Protein 2I88 (pdb70)

Sequence (178 aa):
IKDAVDATVSFYQTLTEKYGEKYSKMAQELADKSKGKKIGNVNEALAAFEKYKDVLNKKFSKADRDAIFNALASVKYDDWAKHLDQFAKYLKITGHVSFGYDVVSDILKIKDTGDWKPLFLTLEKKAADAGVSYVVALLFSLLAGTTLGIWGIAIVTGILCSYIDKNKLNTINEVLGI

Organism: Escherichia coli (NCBI:txid562)

Structure (mmCIF, N/CA/C/O backbone):
data_2I88
#
_entry.id   2I88
#
_cell.length_a   87.46
_cell.length_b   87.46
_cell.length_c   59.10
_cell.angle_alpha   90.000
_cell.angle_beta   90.000
_cell.angle_gamma   90.000
#
_symmetry.space_group_name_H-M   'I 4'
#
loop_
_entity.id
_entity.type
_entity.pdbx_description
1 polymer Colicin-E1
2 water water
#
loop_
_atom_site.group_PDB
_atom_site.id
_atom_site.type_symbol
_atom_site.label_atom_id
_atom_site.label_alt_id
_atom_site.label_comp_id
_atom_site.label_asym_id
_atom_site.label_entity_id
_atom_site.label_seq_id
_atom_site.pdbx_PDB_ins_code
_atom_site.Cartn_x
_atom_site.Cartn_y
_atom_site.Cartn_z
_atom_site.occupancy
_atom_site.B_iso_or_equiv
_atom_site.auth_seq_id
_atom_site.auth_comp_id
_atom_site.auth_asym_id
_atom_site.auth_atom_id
_atom_site.pdbx_PDB_model_num
ATOM 1 N N . ILE A 1 14 ? 8.021 13.273 13.480 1.00 64.05 345 ILE A N 1
ATOM 2 C CA . ILE A 1 14 ? 9.364 12.652 13.723 1.00 64.18 345 ILE A CA 1
ATOM 3 C C . ILE A 1 14 ? 9.795 11.835 12.513 1.00 64.66 345 ILE A C 1
ATOM 4 O O . ILE A 1 14 ? 10.974 11.522 12.347 1.00 64.45 345 ILE A O 1
ATOM 9 N N . LYS A 1 15 ? 8.823 11.505 11.668 1.00 65.70 346 LYS A N 1
ATOM 10 C CA . LYS A 1 15 ? 9.078 10.764 10.426 1.00 67.16 346 LYS A CA 1
ATOM 11 C C . LYS A 1 15 ? 10.275 11.487 9.831 1.00 66.66 346 LYS A C 1
ATOM 12 O O . LYS A 1 15 ? 11.384 10.953 9.718 1.00 65.93 346 LYS A O 1
ATOM 18 N N . ASP A 1 16 ? 10.039 12.782 9.656 1.00 66.27 347 ASP A N 1
ATOM 19 C CA . ASP A 1 16 ? 10.981 13.711 9.083 1.00 66.30 347 ASP A CA 1
ATOM 20 C C . ASP A 1 16 ? 12.306 13.825 9.821 1.00 63.88 347 ASP A C 1
ATOM 21 O O . ASP A 1 16 ? 13.349 13.619 9.199 1.00 64.08 347 ASP A O 1
ATOM 26 N N . ALA A 1 17 ? 12.272 14.121 11.128 1.00 59.34 348 ALA A N 1
ATOM 27 C CA . ALA A 1 17 ? 13.498 14.282 11.926 1.00 55.56 348 ALA A CA 1
ATOM 28 C C . ALA A 1 17 ? 14.522 13.207 11.594 1.00 55.05 348 ALA A C 1
ATOM 29 O O . ALA A 1 17 ? 15.663 13.522 11.232 1.00 55.71 348 ALA A O 1
ATOM 31 N N . VAL A 1 18 ? 14.069 11.952 11.601 1.00 54.41 349 VAL A N 1
ATOM 32 C CA . VAL A 1 18 ? 14.924 10.807 11.310 1.00 52.37 349 VAL A CA 1
ATOM 33 C C . VAL A 1 18 ? 15.343 10.799 9.852 1.00 52.15 349 VAL A C 1
ATOM 34 O O . VAL A 1 18 ? 16.507 10.571 9.543 1.00 52.39 349 VAL A O 1
ATOM 38 N N . ASP A 1 19 ? 14.410 11.064 8.952 1.00 52.96 350 ASP A N 1
ATOM 39 C CA . ASP A 1 19 ? 14.754 11.092 7.539 1.00 55.24 350 ASP A CA 1
ATOM 40 C C . ASP A 1 19 ? 15.800 12.170 7.288 1.00 55.05 350 ASP A C 1
ATOM 41 O O . ASP A 1 19 ? 16.790 11.938 6.581 1.00 57.85 350 ASP A O 1
ATOM 46 N N . ALA A 1 20 ? 15.589 13.338 7.892 1.00 50.52 351 ALA A N 1
ATOM 47 C CA . ALA A 1 20 ? 16.485 14.472 7.738 1.00 46.70 351 ALA A CA 1
ATOM 48 C C . ALA A 1 20 ? 17.871 14.114 8.262 1.00 45.98 351 ALA A C 1
ATOM 49 O O . ALA A 1 20 ? 18.886 14.352 7.598 1.00 47.05 351 ALA A O 1
ATOM 51 N N . THR A 1 21 ? 17.916 13.520 9.446 1.00 42.53 352 THR A N 1
ATOM 52 C CA . THR A 1 21 ? 19.183 13.135 10.033 1.00 41.06 352 THR A CA 1
ATOM 53 C C . THR A 1 21 ? 19.990 12.224 9.099 1.00 42.07 352 THR A C 1
ATOM 54 O O . THR A 1 21 ? 21.188 12.418 8.911 1.00 40.60 352 THR A O 1
ATOM 58 N N . VAL A 1 22 ? 19.322 11.254 8.487 1.00 42.87 353 VAL A N 1
ATOM 59 C CA . VAL A 1 22 ? 19.979 10.342 7.564 1.00 43.18 353 VAL A CA 1
ATOM 60 C C . VAL A 1 22 ? 20.571 11.120 6.383 1.00 44.42 353 VAL A C 1
ATOM 61 O O . VAL A 1 22 ? 21.675 10.794 5.920 1.00 45.70 353 VAL A O 1
ATOM 65 N N . SER A 1 23 ? 19.856 12.150 5.910 1.00 43.81 354 SER A N 1
ATOM 66 C CA . SER A 1 23 ? 20.334 12.975 4.789 1.00 42.99 354 SER A CA 1
ATOM 67 C C . SER A 1 23 ? 21.621 13.654 5.221 1.00 42.34 354 SER A C 1
ATOM 68 O O . SER A 1 23 ? 22.592 13.705 4.462 1.00 42.31 354 SER A O 1
ATOM 71 N N . PHE A 1 24 ? 21.618 14.148 6.462 1.00 40.25 355 PHE A N 1
ATOM 72 C CA . PHE A 1 24 ? 22.770 14.814 7.080 1.00 36.75 355 PHE A CA 1
ATOM 73 C C . PHE A 1 24 ? 23.982 13.909 6.977 1.00 34.99 355 PHE A C 1
ATOM 74 O O . PHE A 1 24 ? 25.046 14.322 6.504 1.00 32.44 355 PHE A O 1
ATOM 82 N N . TYR A 1 25 ? 23.779 12.656 7.383 1.00 34.88 356 TYR A N 1
ATOM 83 C CA . TYR A 1 25 ? 24.818 11.644 7.358 1.00 33.81 356 TYR A CA 1
ATOM 84 C C . TYR A 1 25 ? 25.362 11.445 5.961 1.00 36.91 356 TYR A C 1
ATOM 85 O O . TYR A 1 25 ? 26.580 11.419 5.788 1.00 40.50 356 TYR A O 1
ATOM 94 N N . GLN A 1 26 ? 24.512 11.402 4.942 1.00 37.78 357 GLN A N 1
ATOM 95 C CA . GLN A 1 26 ? 25.066 11.255 3.597 1.00 40.62 357 GLN A CA 1
ATOM 96 C C . GLN A 1 26 ? 25.850 12.480 3.137 1.00 40.67 357 GLN A C 1
ATOM 97 O O . GLN A 1 26 ? 26.828 12.355 2.394 1.00 43.01 357 GLN A O 1
ATOM 103 N N . THR A 1 27 ? 25.452 13.669 3.575 1.00 39.60 358 THR A N 1
ATOM 104 C CA . THR A 1 27 ? 26.196 14.859 3.189 1.00 36.04 358 THR A CA 1
ATOM 105 C C . THR A 1 27 ? 27.535 14.883 3.935 1.00 32.78 358 THR A C 1
ATOM 106 O O . THR A 1 27 ? 28.547 15.346 3.400 1.00 29.26 358 THR A O 1
ATOM 110 N N . LEU A 1 28 ? 27.548 14.343 5.151 1.00 30.74 359 LEU A N 1
ATOM 111 C CA . LEU A 1 28 ? 28.781 14.266 5.906 1.00 30.08 359 LEU A CA 1
ATOM 112 C C . LEU A 1 28 ? 29.757 13.396 5.104 1.00 32.01 359 LEU A C 1
ATOM 113 O O . LEU A 1 28 ? 30.934 13.722 4.985 1.00 32.64 359 LEU A O 1
ATOM 118 N N . THR A 1 29 ? 29.250 12.304 4.535 1.00 34.09 360 THR A N 1
ATOM 119 C CA . THR A 1 29 ? 30.046 11.377 3.728 1.00 35.39 360 THR A CA 1
ATOM 120 C C . THR A 1 29 ? 30.544 12.066 2.462 1.00 37.40 360 THR A C 1
ATOM 121 O O . THR A 1 29 ? 31.690 11.868 2.025 1.00 38.63 360 THR A O 1
ATOM 125 N N . GLU A 1 30 ? 29.667 12.860 1.860 1.00 39.27 361 GLU A N 1
ATOM 126 C CA . GLU A 1 30 ? 30.022 13.593 0.655 1.00 40.52 361 GLU A CA 1
ATOM 127 C C . GLU A 1 30 ? 31.175 14.568 0.932 1.00 42.23 361 GLU A C 1
ATOM 128 O O . GLU A 1 30 ? 32.143 14.640 0.163 1.00 44.81 361 GLU A O 1
ATOM 134 N N . LYS A 1 31 ? 31.055 15.324 2.026 1.00 42.18 362 LYS A N 1
ATOM 135 C CA . LYS A 1 31 ? 32.043 16.329 2.409 1.00 39.37 362 LYS A CA 1
ATOM 136 C C . LYS A 1 31 ? 33.334 15.823 2.991 1.00 39.35 362 LYS A C 1
ATOM 137 O O . LYS A 1 31 ? 34.382 16.391 2.721 1.00 40.48 362 LYS A O 1
ATOM 143 N N . TYR A 1 32 ? 33.257 14.797 3.832 1.00 41.28 363 TYR A N 1
ATOM 144 C CA . TYR A 1 32 ? 34.437 14.226 4.489 1.00 42.77 363 TYR A CA 1
ATOM 145 C C . TYR A 1 32 ? 34.477 12.711 4.335 1.00 46.01 363 TYR A C 1
ATOM 146 O O . TYR A 1 32 ? 33.807 12.113 3.479 1.00 45.29 363 TYR A O 1
ATOM 155 N N . GLY A 1 33 ? 35.303 12.072 5.135 1.00 49.08 364 GLY A N 1
ATOM 156 C CA . GLY A 1 33 ? 35.355 10.633 5.017 1.00 55.72 364 GLY A CA 1
ATOM 157 C C . GLY A 1 33 ? 34.008 9.914 5.159 1.00 57.19 364 GLY A C 1
ATOM 158 O O . GLY A 1 33 ? 33.003 10.439 5.668 1.00 58.08 364 GLY A O 1
ATOM 159 N N . GLU A 1 34 ? 33.989 8.692 4.646 1.00 59.72 365 GLU A N 1
ATOM 160 C CA . GLU A 1 34 ? 32.835 7.803 4.777 1.00 58.66 365 GLU A CA 1
ATOM 161 C C . GLU A 1 34 ? 33.010 7.421 6.254 1.00 54.75 365 GLU A C 1
ATOM 162 O O . GLU A 1 34 ? 32.065 7.371 7.035 1.00 54.11 365 GLU A O 1
ATOM 168 N N . LYS A 1 35 ? 34.285 7.268 6.618 1.00 52.80 366 LYS A N 1
ATOM 169 C CA . LYS A 1 35 ? 34.738 6.913 7.952 1.00 49.17 366 LYS A CA 1
ATOM 170 C C . LYS A 1 35 ? 34.293 7.996 8.902 1.00 45.66 366 LYS A C 1
ATOM 171 O O . LYS A 1 35 ? 33.845 7.720 10.020 1.00 43.46 366 LYS A O 1
ATOM 177 N N . TYR A 1 36 ? 34.389 9.235 8.426 1.00 42.84 367 TYR A N 1
ATOM 178 C CA . TYR A 1 36 ? 33.995 10.374 9.231 1.00 40.62 367 TYR A CA 1
ATOM 179 C C . TYR A 1 36 ? 32.528 10.284 9.637 1.00 41.74 367 TYR A C 1
ATOM 180 O O . TYR A 1 36 ? 32.184 10.297 10.832 1.00 41.12 367 TYR A O 1
ATOM 189 N N . SER A 1 37 ? 31.675 10.146 8.629 1.00 42.03 368 SER A N 1
ATOM 190 C CA . SER A 1 37 ? 30.235 10.053 8.827 1.00 42.19 368 SER A CA 1
ATOM 191 C C . SER A 1 37 ? 29.773 9.009 9.865 1.00 43.96 368 SER A C 1
ATOM 192 O O . SER A 1 37 ? 28.907 9.294 10.710 1.00 42.43 368 SER A O 1
ATOM 195 N N . LYS A 1 38 ? 30.389 7.826 9.832 1.00 45.20 369 LYS A N 1
ATOM 196 C CA . LYS A 1 38 ? 30.040 6.728 10.737 1.00 46.14 369 LYS A CA 1
ATOM 197 C C . LYS A 1 38 ? 30.494 7.025 12.153 1.00 45.10 369 LYS A C 1
ATOM 198 O O . LYS A 1 38 ? 29.848 6.623 13.144 1.00 44.51 369 LYS A O 1
ATOM 204 N N . MET A 1 39 ? 31.632 7.702 12.241 1.00 42.68 370 MET A N 1
ATOM 205 C CA . MET A 1 39 ? 32.180 8.084 13.519 1.00 41.10 370 MET A CA 1
ATOM 206 C C . MET A 1 39 ? 31.154 9.000 14.180 1.00 40.16 370 MET A C 1
ATOM 207 O O . MET A 1 39 ? 30.826 8.833 15.348 1.00 40.65 370 MET A O 1
ATOM 212 N N . ALA A 1 40 ? 30.597 9.925 13.398 1.00 38.77 371 ALA A N 1
ATOM 213 C CA . ALA A 1 40 ? 29.591 10.875 13.892 1.00 36.29 371 ALA A CA 1
ATOM 214 C C . ALA A 1 40 ? 28.372 10.150 14.480 1.00 37.04 371 ALA A C 1
ATOM 215 O O . ALA A 1 40 ? 27.906 10.465 15.588 1.00 35.93 371 ALA A O 1
ATOM 217 N N . GLN A 1 41 ? 27.887 9.157 13.734 1.00 39.25 372 GLN A N 1
ATOM 218 C CA . GLN A 1 41 ? 26.756 8.325 14.146 1.00 39.12 372 GLN A CA 1
ATOM 219 C C . GLN A 1 41 ? 27.074 7.594 15.425 1.00 38.67 372 GLN A C 1
ATOM 220 O O . GLN A 1 41 ? 26.249 7.561 16.328 1.00 39.53 372 GLN A O 1
ATOM 226 N N . GLU A 1 42 ? 28.249 6.975 15.495 1.00 37.90 373 GLU A N 1
ATOM 227 C CA . GLU A 1 42 ? 28.620 6.275 16.702 1.00 37.32 373 GLU A CA 1
ATOM 228 C C . GLU A 1 42 ? 28.461 7.235 17.884 1.00 37.65 373 GLU A C 1
ATOM 229 O O . GLU A 1 42 ? 27.886 6.880 18.918 1.00 39.99 373 GLU A O 1
ATOM 235 N N . LEU A 1 43 ? 28.940 8.465 17.707 1.00 36.44 374 LEU A N 1
ATOM 236 C CA . LEU A 1 43 ? 28.901 9.494 18.748 1.00 33.43 374 LEU A CA 1
ATOM 237 C C . LEU A 1 43 ? 27.486 9.909 19.056 1.00 32.86 374 LEU A C 1
ATOM 238 O O . LEU A 1 43 ? 27.130 10.105 20.221 1.00 29.75 374 LEU A O 1
ATOM 243 N N . ALA A 1 44 ? 26.689 10.070 18.004 1.00 33.50 375 ALA A N 1
ATOM 244 C CA . ALA A 1 44 ? 25.288 10.456 18.150 1.00 37.50 375 ALA A CA 1
ATOM 245 C C . ALA A 1 44 ? 24.585 9.407 19.023 1.00 40.48 375 ALA A C 1
ATOM 246 O O . ALA A 1 44 ? 23.978 9.742 20.047 1.00 40.16 375 ALA A O 1
ATOM 248 N N . ASP A 1 45 ? 24.753 8.137 18.648 1.00 43.26 376 ASP A N 1
ATOM 249 C CA . ASP A 1 45 ? 24.178 6.991 19.365 1.00 47.29 376 ASP A CA 1
ATOM 250 C C . ASP A 1 45 ? 24.622 6.987 20.820 1.00 46.70 376 ASP A C 1
ATOM 251 O O . ASP A 1 45 ? 23.837 7.151 21.747 1.00 48.72 376 ASP A O 1
ATOM 256 N N . LYS A 1 46 ? 25.914 6.838 20.996 1.00 47.16 377 LYS A N 1
ATOM 257 C CA . LYS A 1 46 ? 26.522 6.809 22.296 1.00 49.04 377 LYS A CA 1
ATOM 258 C C . LYS A 1 46 ? 26.009 7.807 23.330 1.00 49.30 377 LYS A C 1
ATOM 259 O O . LYS A 1 46 ? 25.846 7.461 24.489 1.00 50.82 377 LYS A O 1
ATOM 265 N N . SER A 1 47 ? 25.778 9.043 22.905 1.00 51.07 378 SER A N 1
ATOM 266 C CA . SER A 1 47 ? 25.336 10.133 23.784 1.00 51.42 378 SER A CA 1
ATOM 267 C C . SER A 1 47 ? 23.945 10.030 24.363 1.00 51.38 378 SER A C 1
ATOM 268 O O . SER A 1 47 ? 23.670 10.604 25.427 1.00 48.37 378 SER A O 1
ATOM 271 N N . LYS A 1 48 ? 23.046 9.419 23.588 1.00 53.17 379 LYS A N 1
ATOM 272 C CA . LYS A 1 48 ? 21.658 9.251 23.994 1.00 54.23 379 LYS A CA 1
ATOM 273 C C . LYS A 1 48 ? 21.617 8.748 25.426 1.00 56.49 379 LYS A C 1
ATOM 274 O O . LYS A 1 48 ? 22.190 7.698 25.738 1.00 58.57 379 LYS A O 1
ATOM 280 N N . GLY A 1 49 ? 21.037 9.554 26.310 1.00 56.37 380 GLY A N 1
ATOM 281 C CA . GLY A 1 49 ? 20.919 9.155 27.701 1.00 56.85 380 GLY A CA 1
ATOM 282 C C . GLY A 1 49 ? 21.980 9.681 28.641 1.00 58.70 380 GLY A C 1
ATOM 283 O O . GLY A 1 49 ? 21.678 10.015 29.798 1.00 59.74 380 GLY A O 1
ATOM 284 N N . LYS A 1 50 ? 23.207 9.797 28.143 1.00 58.88 381 LYS A N 1
ATOM 285 C CA . LYS A 1 50 ? 24.326 10.267 28.950 1.00 58.01 381 LYS A CA 1
ATOM 286 C C . LYS A 1 50 ? 24.171 11.706 29.420 1.00 56.85 381 LYS A C 1
ATOM 287 O O . LYS A 1 50 ? 23.606 12.549 28.712 1.00 59.10 381 LYS A O 1
ATOM 293 N N . LYS A 1 51 ? 24.646 11.975 30.628 1.00 55.06 382 LYS A N 1
ATOM 294 C CA . LYS A 1 51 ? 24.596 13.315 31.178 1.00 54.35 382 LYS A CA 1
ATOM 295 C C . LYS A 1 51 ? 26.010 13.851 31.066 1.00 56.22 382 LYS A C 1
ATOM 296 O O . LYS A 1 51 ? 26.935 13.105 30.744 1.00 54.86 382 LYS A O 1
ATOM 302 N N . ILE A 1 52 ? 26.186 15.148 31.279 1.00 59.40 383 ILE A N 1
ATOM 303 C CA . ILE A 1 52 ? 27.530 15.704 31.197 1.00 63.01 383 ILE A CA 1
ATOM 304 C C . ILE A 1 52 ? 28.235 15.471 32.530 1.00 65.26 383 ILE A C 1
ATOM 305 O O . ILE A 1 52 ? 27.749 15.917 33.581 1.00 66.33 383 ILE A O 1
ATOM 310 N N . GLY A 1 53 ? 29.374 14.776 32.479 1.00 66.78 384 GLY A N 1
ATOM 311 C CA . GLY A 1 53 ? 30.128 14.472 33.690 1.00 68.54 384 GLY A CA 1
ATOM 312 C C . GLY A 1 53 ? 31.052 15.546 34.258 1.00 69.07 384 GLY A C 1
ATOM 313 O O . GLY A 1 53 ? 30.638 16.675 34.584 1.00 69.40 384 GLY A O 1
ATOM 314 N N . ASN A 1 54 ? 32.310 15.167 34.446 1.00 68.29 385 ASN A N 1
ATOM 315 C CA . ASN A 1 54 ? 33.286 16.104 34.965 1.00 67.58 385 ASN A CA 1
ATOM 316 C C . ASN A 1 54 ? 33.809 16.890 33.771 1.00 67.53 385 ASN A C 1
ATOM 317 O O . ASN A 1 54 ? 34.574 16.352 32.956 1.00 68.39 385 ASN A O 1
ATOM 322 N N . VAL A 1 55 ? 33.371 18.145 33.652 1.00 66.03 386 VAL A N 1
ATOM 323 C CA . VAL A 1 55 ? 33.783 19.015 32.550 1.00 63.44 386 VAL A CA 1
ATOM 324 C C . VAL A 1 55 ? 35.315 19.166 32.503 1.00 62.76 386 VAL A C 1
ATOM 325 O O . VAL A 1 55 ? 35.902 19.361 31.439 1.00 63.18 386 VAL A O 1
ATOM 329 N N . ASN A 1 56 ? 35.963 18.979 33.648 1.00 61.19 387 ASN A N 1
ATOM 330 C CA . ASN A 1 56 ? 37.423 19.097 33.750 1.00 59.43 387 ASN A CA 1
ATOM 331 C C . ASN A 1 56 ? 38.161 17.976 33.070 1.00 53.89 387 ASN A C 1
ATOM 332 O O . ASN A 1 56 ? 39.186 18.180 32.429 1.00 50.69 387 ASN A O 1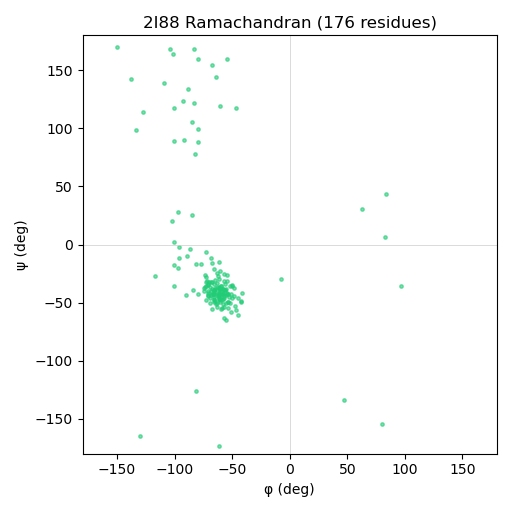
ATOM 337 N N . GLU A 1 57 ? 37.648 16.777 33.251 1.00 51.16 388 GLU A N 1
ATOM 338 C CA . GLU A 1 57 ? 38.250 15.621 32.634 1.00 52.07 388 GLU A CA 1
ATOM 339 C C . GLU A 1 57 ? 38.151 15.822 31.135 1.00 48.48 388 GLU A C 1
ATOM 340 O O . GLU A 1 57 ? 39.135 15.629 30.421 1.00 48.96 388 GLU A O 1
ATOM 346 N N . ALA A 1 58 ? 36.976 16.277 30.686 1.00 44.21 389 ALA A N 1
ATOM 347 C CA . ALA A 1 58 ? 36.708 16.529 29.273 1.00 39.60 389 ALA A CA 1
ATOM 348 C C . ALA A 1 58 ? 37.662 17.592 28.669 1.00 38.05 389 ALA A C 1
ATOM 349 O O . ALA A 1 58 ? 38.278 17.344 27.624 1.00 34.88 389 ALA A O 1
ATOM 351 N N . LEU A 1 59 ? 37.809 18.741 29.349 1.00 36.50 390 LEU A N 1
ATOM 352 C CA . LEU A 1 59 ? 38.698 19.819 28.912 1.00 36.09 390 LEU A CA 1
ATOM 353 C C . LEU A 1 59 ? 40.090 19.232 28.798 1.00 38.54 390 LEU A C 1
ATOM 354 O O . LEU A 1 59 ? 40.752 19.336 27.758 1.00 40.78 390 LEU A O 1
ATOM 359 N N . ALA A 1 60 ? 40.526 18.615 29.890 1.00 38.30 391 ALA A N 1
ATOM 360 C CA . ALA A 1 60 ? 41.834 17.991 29.972 1.00 35.45 391 ALA A CA 1
ATOM 361 C C . ALA A 1 60 ? 42.148 17.088 28.781 1.00 34.06 391 ALA A C 1
ATOM 362 O O . ALA A 1 60 ? 43.247 17.132 28.230 1.00 36.22 391 ALA A O 1
ATOM 364 N N . ALA A 1 61 ? 41.188 16.273 28.372 1.00 33.34 392 ALA A N 1
ATOM 365 C CA . ALA A 1 61 ? 41.411 15.357 27.255 1.00 32.72 392 ALA A CA 1
ATOM 366 C C . ALA A 1 61 ? 41.447 16.102 25.921 1.00 33.31 392 ALA A C 1
ATOM 367 O O . ALA A 1 61 ? 42.219 15.742 25.015 1.00 34.36 392 ALA A O 1
ATOM 369 N N . PHE A 1 62 ? 40.617 17.145 25.825 1.00 31.07 393 PHE A N 1
ATOM 370 C CA . PHE A 1 62 ? 40.517 17.964 24.632 1.00 28.01 393 PHE A CA 1
ATOM 371 C C . PHE A 1 62 ? 41.795 18.782 24.457 1.00 29.65 393 PHE A C 1
ATOM 372 O O . PHE A 1 62 ? 42.413 18.742 23.396 1.00 29.16 393 PHE A O 1
ATOM 380 N N . GLU A 1 63 ? 42.234 19.469 25.506 1.00 33.15 394 GLU A N 1
ATOM 381 C CA . GLU A 1 63 ? 43.437 20.290 25.410 1.00 37.06 394 GLU A CA 1
ATOM 382 C C . GLU A 1 63 ? 44.621 19.430 24.967 1.00 40.18 394 GLU A C 1
ATOM 383 O O . GLU A 1 63 ? 45.489 19.890 24.226 1.00 43.12 394 GLU A O 1
ATOM 389 N N . LYS A 1 64 ? 44.594 18.155 25.350 1.00 42.45 395 LYS A N 1
ATOM 390 C CA . LYS A 1 64 ? 45.646 17.203 25.014 1.00 41.13 395 LYS A CA 1
ATOM 391 C C . LYS A 1 64 ? 45.597 16.858 23.526 1.00 38.43 395 LYS A C 1
ATOM 392 O O . LYS A 1 64 ? 46.629 16.762 22.869 1.00 39.27 395 LYS A O 1
ATOM 398 N N . TYR A 1 65 ? 44.400 16.704 22.984 1.00 35.97 396 TYR A N 1
ATOM 399 C CA . TYR A 1 65 ? 44.243 16.396 21.557 1.00 34.71 396 TYR A CA 1
ATOM 400 C C . TYR A 1 65 ? 44.542 17.625 20.677 1.00 37.09 396 TYR A C 1
ATOM 401 O O . TYR A 1 65 ? 45.123 17.507 19.584 1.00 37.31 396 TYR A O 1
ATOM 410 N N . LYS A 1 66 ? 44.142 18.796 21.171 1.00 36.09 397 LYS A N 1
ATOM 411 C CA . LYS A 1 66 ? 44.330 20.066 20.489 1.00 36.33 397 LYS A CA 1
ATOM 412 C C . LYS A 1 66 ? 45.799 20.332 20.167 1.00 37.87 397 LYS A C 1
ATOM 413 O O . LYS A 1 66 ? 46.113 20.734 19.050 1.00 36.52 397 LYS A O 1
ATOM 419 N N . ASP A 1 67 ? 46.689 20.117 21.137 1.00 38.44 398 ASP A N 1
ATOM 420 C CA . ASP A 1 67 ? 48.124 20.328 20.924 1.00 40.30 398 ASP A CA 1
ATOM 421 C C . ASP A 1 67 ? 48.669 19.506 19.792 1.00 37.93 398 ASP A C 1
ATOM 422 O O . ASP A 1 67 ? 49.542 19.949 19.051 1.00 36.38 398 ASP A O 1
ATOM 427 N N . VAL A 1 68 ? 48.173 18.287 19.687 1.00 35.37 399 VAL A N 1
ATOM 428 C CA . VAL A 1 68 ? 48.604 17.401 18.630 1.00 33.69 399 VAL A CA 1
ATOM 429 C C . VAL A 1 68 ? 48.103 17.979 17.316 1.00 31.95 399 VAL A C 1
ATOM 430 O O . VAL A 1 68 ? 48.892 18.293 16.434 1.00 32.76 399 VAL A O 1
ATOM 434 N N . LEU A 1 69 ? 46.799 18.203 17.235 1.00 30.86 400 LEU A N 1
ATOM 435 C CA . LEU A 1 69 ? 46.179 18.755 16.043 1.00 28.92 400 LEU A CA 1
ATOM 436 C C . LEU A 1 69 ? 46.883 20.043 15.579 1.00 29.22 400 LEU A C 1
ATOM 437 O O . LEU A 1 69 ? 47.275 20.157 14.422 1.00 29.22 400 LEU A O 1
ATOM 442 N N . ASN A 1 70 ? 47.083 20.989 16.491 1.00 27.69 401 ASN A N 1
ATOM 443 C CA . ASN A 1 70 ? 47.714 22.253 16.158 1.00 26.85 401 ASN A CA 1
ATOM 444 C C . ASN A 1 70 ? 49.144 22.174 15.624 1.00 31.74 401 ASN A C 1
ATOM 445 O O . ASN A 1 70 ? 49.643 23.164 15.070 1.00 34.00 401 ASN A O 1
ATOM 450 N N . LYS A 1 71 ? 49.813 21.027 15.778 1.00 29.34 402 LYS A N 1
ATOM 451 C CA . LYS A 1 71 ? 51.164 20.873 15.261 1.00 25.95 402 LYS A CA 1
ATOM 452 C C . LYS A 1 71 ? 51.108 20.547 13.771 1.00 24.71 402 LYS A C 1
ATOM 453 O O . LYS A 1 71 ? 52.112 20.658 13.067 1.00 25.45 402 LYS A O 1
ATOM 459 N N . LYS A 1 72 ? 49.940 20.129 13.290 1.00 23.29 403 LYS A N 1
ATOM 460 C CA . LYS A 1 72 ? 49.754 19.801 11.873 1.00 24.66 403 LYS A CA 1
ATOM 461 C C . LYS A 1 72 ? 49.158 20.989 11.050 1.00 22.11 403 LYS A C 1
ATOM 462 O O . LYS A 1 72 ? 49.003 20.910 9.823 1.00 24.66 403 LYS A O 1
ATOM 468 N N . PHE A 1 73 ? 48.855 22.092 11.720 1.00 19.71 404 PHE A N 1
ATOM 469 C CA . PHE A 1 73 ? 48.292 23.269 11.067 1.00 19.76 404 PHE A CA 1
ATOM 470 C C . PHE A 1 73 ? 48.920 24.553 11.587 1.00 19.18 404 PHE A C 1
ATOM 471 O O . PHE A 1 73 ? 49.113 24.692 12.800 1.00 21.88 404 PHE A O 1
ATOM 479 N N . SER A 1 74 ? 49.139 25.525 10.699 1.00 19.43 405 SER A N 1
ATOM 480 C CA . SER A 1 74 ? 49.721 26.802 11.099 1.00 17.69 405 SER A CA 1
ATOM 481 C C . SER A 1 74 ? 48.679 27.754 11.645 1.00 18.97 405 SER A C 1
ATOM 482 O O . SER A 1 74 ? 47.476 27.516 11.524 1.00 20.07 405 SER A O 1
ATOM 485 N N . LYS A 1 75 ? 49.155 28.836 12.261 1.00 22.03 406 LYS A N 1
ATOM 486 C CA . LYS A 1 75 ? 48.315 29.895 12.833 1.00 19.11 406 LYS A CA 1
ATOM 487 C C . LYS A 1 75 ? 47.386 30.410 11.742 1.00 19.73 406 LYS A C 1
ATOM 488 O O . LYS A 1 75 ? 46.178 30.502 11.905 1.00 20.64 406 LYS A O 1
ATOM 494 N N . ALA A 1 76 ? 47.975 30.731 10.608 1.00 17.45 407 ALA A N 1
ATOM 495 C CA . ALA A 1 76 ? 47.218 31.232 9.502 1.00 18.44 407 ALA A CA 1
ATOM 496 C C . ALA A 1 76 ? 46.133 30.246 9.137 1.00 22.43 407 ALA A C 1
ATOM 497 O O . ALA A 1 76 ? 45.021 30.662 8.845 1.00 26.75 407 ALA A O 1
ATOM 499 N N . ASP A 1 77 ? 46.428 28.944 9.194 1.00 23.48 408 ASP A N 1
ATOM 500 C CA . ASP A 1 77 ? 45.449 27.905 8.870 1.00 23.13 408 ASP A CA 1
ATOM 501 C C . ASP A 1 77 ? 44.238 27.953 9.788 1.00 22.81 408 ASP A C 1
ATOM 502 O O . ASP A 1 77 ? 43.098 27.805 9.360 1.00 25.44 408 ASP A O 1
ATOM 507 N N . ARG A 1 78 ? 44.495 28.078 11.068 1.00 22.13 409 ARG A N 1
ATOM 508 C CA . ARG A 1 78 ? 43.416 28.144 12.014 1.00 24.99 409 ARG A CA 1
ATOM 509 C C . ARG A 1 78 ? 42.587 29.407 11.819 1.00 27.66 409 ARG A C 1
ATOM 510 O O . ARG A 1 78 ? 41.358 29.329 11.735 1.00 28.80 409 ARG A O 1
ATOM 518 N N . ASP A 1 79 ? 43.262 30.561 11.745 1.00 27.58 410 ASP A N 1
ATOM 519 C CA . ASP A 1 79 ? 42.605 31.860 11.573 1.00 24.86 410 ASP A CA 1
ATOM 520 C C . ASP A 1 79 ? 41.596 31.804 10.446 1.00 23.62 410 ASP A C 1
ATOM 521 O O . ASP A 1 79 ? 40.538 32.405 10.541 1.00 26.79 410 ASP A O 1
ATOM 526 N N . ALA A 1 80 ? 41.924 31.077 9.383 1.00 22.09 411 ALA A N 1
ATOM 527 C CA . ALA A 1 80 ? 41.033 30.934 8.231 1.00 21.23 411 ALA A CA 1
ATOM 528 C C . ALA A 1 80 ? 39.702 30.356 8.671 1.00 21.68 411 ALA A C 1
ATOM 529 O O . ALA A 1 80 ? 38.662 30.734 8.130 1.00 22.78 411 ALA A O 1
ATOM 531 N N . ILE A 1 81 ? 39.735 29.414 9.613 1.00 20.38 412 ILE A N 1
ATOM 532 C CA . ILE A 1 81 ? 38.506 28.819 10.136 1.00 21.77 412 ILE A CA 1
ATOM 533 C C . ILE A 1 81 ? 37.672 29.888 10.919 1.00 21.55 412 ILE A C 1
ATOM 534 O O . ILE A 1 81 ? 36.473 30.067 10.666 1.00 25.27 412 ILE A O 1
ATOM 539 N N . PHE A 1 82 ? 38.303 30.656 11.800 1.00 20.18 413 PHE A N 1
ATOM 540 C CA . PHE A 1 82 ? 37.571 31.659 12.559 1.00 21.07 413 PHE A CA 1
ATOM 541 C C . PHE A 1 82 ? 36.999 32.697 11.624 1.00 22.94 413 PHE A C 1
ATOM 542 O O . PHE A 1 82 ? 35.892 33.168 11.831 1.00 24.80 413 PHE A O 1
ATOM 550 N N . ASN A 1 83 ? 37.739 33.023 10.572 1.00 24.11 414 ASN A N 1
ATOM 551 C CA . ASN A 1 83 ? 37.286 34.005 9.591 1.00 26.46 414 ASN A CA 1
ATOM 552 C C . ASN A 1 83 ? 36.057 33.507 8.821 1.00 26.82 414 ASN A C 1
ATOM 553 O O . ASN A 1 83 ? 35.159 34.298 8.506 1.00 30.28 414 ASN A O 1
ATOM 558 N N . ALA A 1 84 ? 36.020 32.219 8.482 1.00 23.57 415 ALA A N 1
ATOM 559 C CA . ALA A 1 84 ? 34.859 31.665 7.791 1.00 20.69 415 ALA A CA 1
ATOM 560 C C . ALA A 1 84 ? 33.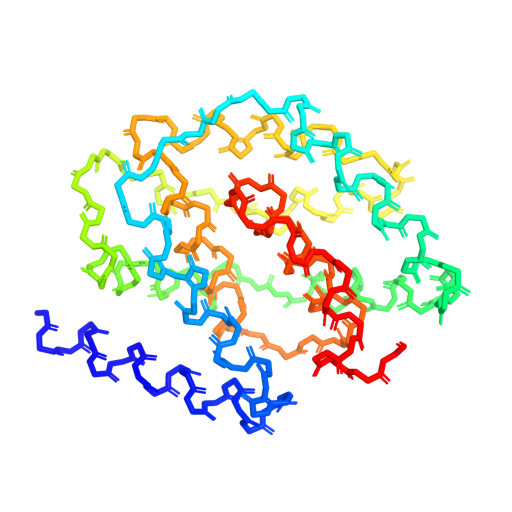680 31.737 8.744 1.00 21.80 415 ALA A C 1
ATOM 561 O O . ALA A 1 84 ? 32.580 32.111 8.346 1.00 25.71 415 ALA A O 1
ATOM 563 N N . LEU A 1 85 ? 33.907 31.405 10.009 1.00 19.53 416 LEU A N 1
ATOM 564 C CA . LEU A 1 85 ? 32.832 31.428 10.977 1.00 19.20 416 LEU A CA 1
ATOM 565 C C . LEU A 1 85 ? 32.255 32.804 11.207 1.00 21.32 416 LEU A C 1
ATOM 566 O O . LEU A 1 85 ? 31.131 32.931 11.653 1.00 22.94 416 LEU A O 1
ATOM 571 N N . ALA A 1 86 ? 33.038 33.838 10.943 1.00 22.98 417 ALA A N 1
ATOM 572 C CA . ALA A 1 86 ? 32.582 35.214 11.149 1.00 24.39 417 ALA A CA 1
ATOM 573 C C . ALA A 1 86 ? 31.470 35.577 10.179 1.00 22.81 417 ALA A C 1
ATOM 574 O O . ALA A 1 86 ? 30.761 36.550 10.395 1.00 23.20 417 ALA A O 1
ATOM 576 N N . SER A 1 87 ? 31.314 34.786 9.127 1.00 20.57 418 SER A N 1
ATOM 577 C CA . SER A 1 87 ? 30.303 35.052 8.127 1.00 21.69 418 SER A CA 1
ATOM 578 C C . SER A 1 87 ? 29.048 34.217 8.261 1.00 20.01 418 SER A C 1
ATOM 579 O O . SER A 1 87 ? 28.140 34.349 7.466 1.00 23.00 418 SER A O 1
ATOM 582 N N . VAL A 1 88 ? 28.980 33.378 9.274 1.00 18.36 419 VAL A N 1
ATOM 583 C CA . VAL A 1 88 ? 27.810 32.537 9.497 1.00 20.13 419 VAL A CA 1
ATOM 584 C C . VAL A 1 88 ? 26.787 33.276 10.365 1.00 20.82 419 VAL A C 1
ATOM 585 O O . VAL A 1 88 ? 27.156 33.910 11.364 1.00 22.83 419 VAL A O 1
ATOM 589 N N . LYS A 1 89 ? 25.517 33.249 9.971 1.00 21.70 420 LYS A N 1
ATOM 590 C CA . LYS A 1 89 ? 24.503 33.898 10.791 1.00 22.65 420 LYS A CA 1
ATOM 591 C C . LYS A 1 89 ? 23.703 32.789 11.396 1.00 22.60 420 LYS A C 1
ATOM 592 O O . LYS A 1 89 ? 23.479 31.763 10.754 1.00 25.54 420 LYS A O 1
ATOM 598 N N . TYR A 1 90 ? 23.377 32.963 12.670 1.00 23.27 421 TYR A N 1
ATOM 599 C CA . TYR A 1 90 ? 22.646 31.994 13.473 1.00 24.27 421 TYR A CA 1
ATOM 600 C C . TYR A 1 90 ? 21.472 31.319 12.774 1.00 27.67 421 TYR A C 1
ATOM 601 O O . TYR A 1 90 ? 21.347 30.089 12.786 1.00 28.49 421 TYR A O 1
ATOM 610 N N . ASP A 1 91 ? 20.626 32.121 12.140 1.00 28.46 422 ASP A N 1
ATOM 611 C CA . ASP A 1 91 ? 19.477 31.582 11.445 1.00 30.28 422 ASP A CA 1
ATOM 612 C C . ASP A 1 91 ? 19.841 30.445 10.502 1.00 30.63 422 ASP A C 1
ATOM 613 O O . ASP A 1 91 ? 19.120 29.460 10.424 1.00 36.55 422 ASP A O 1
ATOM 618 N N . ASP A 1 92 ? 21.006 30.531 9.878 1.00 30.73 423 ASP A N 1
ATOM 619 C CA . ASP A 1 92 ? 21.477 29.534 8.910 1.00 31.37 423 ASP A CA 1
ATOM 620 C C . ASP A 1 92 ? 21.633 28.109 9.406 1.00 30.99 423 ASP A C 1
ATOM 621 O O . ASP A 1 92 ? 21.470 27.142 8.663 1.00 35.66 423 ASP A O 1
ATOM 626 N N . TRP A 1 93 ? 22.047 27.954 10.637 1.00 28.63 424 TRP A N 1
ATOM 627 C CA . TRP A 1 93 ? 22.257 26.607 11.102 1.00 27.79 424 TRP A CA 1
ATOM 628 C C . TRP A 1 93 ? 21.351 26.223 12.232 1.00 27.97 424 TRP A C 1
ATOM 629 O O . TRP A 1 93 ? 21.065 25.036 12.410 1.00 28.03 424 TRP A O 1
ATOM 640 N N . ALA A 1 94 ? 20.926 27.226 12.998 1.00 26.47 425 ALA A N 1
ATOM 641 C CA . ALA A 1 94 ? 20.077 27.016 14.145 1.00 27.50 425 ALA A CA 1
ATOM 642 C C . ALA A 1 94 ? 18.788 26.372 13.691 1.00 30.32 425 ALA A C 1
ATOM 643 O O . ALA A 1 94 ? 18.127 25.693 14.469 1.00 30.31 425 ALA A O 1
ATOM 645 N N . LYS A 1 95 ? 18.467 26.544 12.411 1.00 32.48 426 LYS A N 1
ATOM 646 C CA . LYS A 1 95 ? 17.263 25.972 11.822 1.00 33.82 426 LYS A CA 1
ATOM 647 C C . LYS A 1 95 ? 17.162 24.459 12.024 1.00 35.52 426 LYS A C 1
ATOM 648 O O . LYS A 1 95 ? 16.068 23.921 12.047 1.00 40.46 426 LYS A O 1
ATOM 654 N N . HIS A 1 96 ? 18.292 23.772 12.176 1.00 33.59 427 HIS A N 1
ATOM 655 C CA . HIS A 1 96 ? 18.293 22.312 12.311 1.00 30.62 427 HIS A CA 1
ATOM 656 C C . HIS A 1 96 ? 18.170 21.782 13.739 1.00 29.82 427 HIS A C 1
ATOM 657 O O . HIS A 1 96 ? 17.989 20.599 13.956 1.00 28.05 427 HIS A O 1
ATOM 664 N N . LEU A 1 97 ? 18.277 22.658 14.718 1.00 32.37 428 LEU A N 1
ATOM 665 C CA . LEU A 1 97 ? 18.206 22.260 16.118 1.00 32.69 428 LEU A CA 1
ATOM 666 C C . LEU A 1 97 ? 17.104 21.278 16.497 1.00 33.89 428 LEU A C 1
ATOM 667 O O . LEU A 1 97 ? 17.381 20.209 17.014 1.00 33.19 428 LEU A O 1
ATOM 672 N N . ASP A 1 98 ? 15.846 21.661 16.299 1.00 37.39 429 ASP A N 1
ATOM 673 C CA . ASP A 1 98 ? 14.722 20.799 16.694 1.00 40.15 429 ASP A CA 1
ATOM 674 C C . ASP A 1 98 ? 14.802 19.392 16.107 1.00 38.03 429 ASP A C 1
ATOM 675 O O . ASP A 1 98 ? 14.565 18.419 16.804 1.00 38.05 429 ASP A O 1
ATOM 680 N N . GLN A 1 99 ? 15.168 19.305 14.839 1.00 36.24 430 GLN A N 1
ATOM 681 C CA . GLN A 1 99 ? 15.310 18.043 14.140 1.00 38.74 430 GLN A CA 1
ATOM 682 C C . GLN A 1 99 ? 16.242 17.106 14.900 1.00 38.25 430 GLN A C 1
ATOM 683 O O . GLN A 1 99 ? 15.892 15.956 15.185 1.00 39.70 430 GLN A O 1
ATOM 689 N N . PHE A 1 100 ? 17.408 17.609 15.284 1.00 37.60 431 PHE A N 1
ATOM 690 C CA . PHE A 1 100 ? 18.360 16.785 16.024 1.00 37.31 431 PHE A CA 1
ATOM 691 C C . PHE A 1 100 ? 17.853 16.442 17.410 1.00 36.86 431 PHE A C 1
ATOM 692 O O . PHE A 1 100 ? 18.036 15.327 17.882 1.00 37.42 431 PHE A O 1
ATOM 700 N N . ALA A 1 101 ? 17.196 17.395 18.053 1.00 37.04 432 ALA A N 1
ATOM 701 C CA . ALA A 1 101 ? 16.656 17.156 19.373 1.00 38.29 432 ALA A CA 1
ATOM 702 C C . ALA A 1 101 ? 15.682 15.971 19.274 1.00 40.36 432 ALA A C 1
ATOM 703 O O . ALA A 1 101 ? 15.714 15.051 20.109 1.00 40.54 432 ALA A O 1
ATOM 705 N N . LYS A 1 102 ? 14.874 15.973 18.214 1.00 39.95 433 LYS A N 1
ATOM 706 C CA . LYS A 1 102 ? 13.895 14.930 17.985 1.00 39.75 433 LYS A CA 1
ATOM 707 C C . LYS A 1 102 ? 14.575 13.617 17.719 1.00 38.31 433 LYS A C 1
ATOM 708 O O . LYS A 1 102 ? 14.229 12.619 18.341 1.00 41.10 433 LYS A O 1
ATOM 714 N N . TYR A 1 103 ? 15.561 13.601 16.837 1.00 36.87 434 TYR A N 1
ATOM 715 C CA . TYR A 1 103 ? 16.245 12.350 16.560 1.00 38.67 434 TYR A CA 1
ATOM 716 C C . TYR A 1 103 ? 16.988 11.764 17.755 1.00 39.56 434 TYR A C 1
ATOM 717 O O . TYR A 1 103 ? 17.109 10.555 17.872 1.00 42.74 434 TYR A O 1
ATOM 726 N N . LEU A 1 104 ? 17.520 12.613 18.622 1.00 41.68 435 LEU A N 1
ATOM 727 C CA . LEU A 1 104 ? 18.247 12.155 19.805 1.00 42.41 435 LEU A CA 1
ATOM 728 C C . LEU A 1 104 ? 17.322 11.901 20.994 1.00 45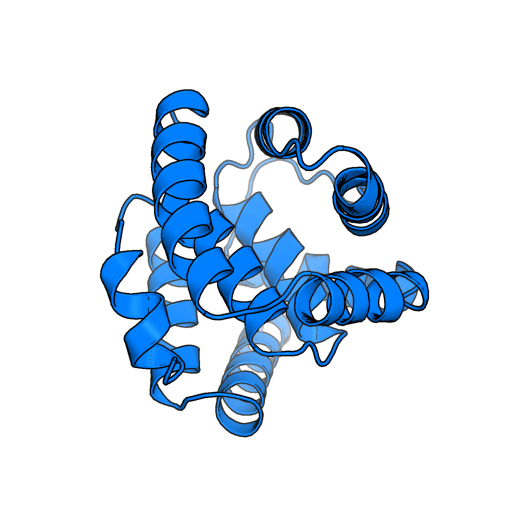.18 435 LEU A C 1
ATOM 729 O O . LEU A 1 104 ? 17.769 11.473 22.075 1.00 44.09 435 LEU A O 1
ATOM 734 N N . LYS A 1 105 ? 16.041 12.202 20.808 1.00 48.98 436 LYS A N 1
ATOM 735 C CA . LYS A 1 105 ? 15.050 12.013 21.857 1.00 52.03 436 LYS A CA 1
ATOM 736 C C . LYS A 1 105 ? 15.353 12.878 23.064 1.00 51.26 436 LYS A C 1
ATOM 737 O O . LYS A 1 105 ? 15.072 12.471 24.183 1.00 51.88 436 LYS A O 1
ATOM 743 N N . ILE A 1 106 ? 15.965 14.040 22.876 1.00 52.63 437 ILE A N 1
ATOM 744 C CA . ILE A 1 106 ? 16.238 14.857 24.052 1.00 55.73 437 ILE A CA 1
ATOM 745 C C . ILE A 1 106 ? 14.868 15.151 24.637 1.00 59.30 437 ILE A C 1
ATOM 746 O O . ILE A 1 106 ? 13.981 15.681 23.958 1.00 60.90 437 ILE A O 1
ATOM 751 N N . THR A 1 107 ? 14.667 14.717 25.869 1.00 62.46 438 THR A N 1
ATOM 752 C CA . THR A 1 107 ? 13.395 14.940 26.523 1.00 67.00 438 THR A CA 1
ATOM 753 C C . THR A 1 107 ? 13.460 16.128 27.489 1.00 67.43 438 THR A C 1
ATOM 754 O O . THR A 1 107 ? 12.497 16.908 27.604 1.00 69.78 438 THR A O 1
ATOM 758 N N . GLY A 1 108 ? 14.610 16.287 28.146 1.00 66.14 439 GLY A N 1
ATOM 759 C CA . GLY A 1 108 ? 14.780 17.383 29.079 1.00 63.47 439 GLY A CA 1
ATOM 760 C C . GLY A 1 108 ? 14.638 18.732 28.399 1.00 61.82 439 GLY A C 1
ATOM 761 O O . GLY A 1 108 ? 14.274 18.825 27.219 1.00 59.35 439 GLY A O 1
ATOM 762 N N . HIS A 1 109 ? 14.920 19.792 29.150 1.00 62.49 440 HIS A N 1
ATOM 763 C CA . HIS A 1 109 ? 14.818 21.138 28.603 1.00 61.65 440 HIS A CA 1
ATOM 764 C C . HIS A 1 109 ? 15.881 21.375 27.543 1.00 60.49 440 HIS A C 1
ATOM 765 O O . HIS A 1 109 ? 16.974 20.809 27.612 1.00 62.97 440 HIS A O 1
ATOM 772 N N . VAL A 1 110 ? 15.591 22.300 26.634 1.00 58.31 441 VAL A N 1
ATOM 773 C CA . VAL A 1 110 ? 16.476 22.624 25.517 1.00 55.0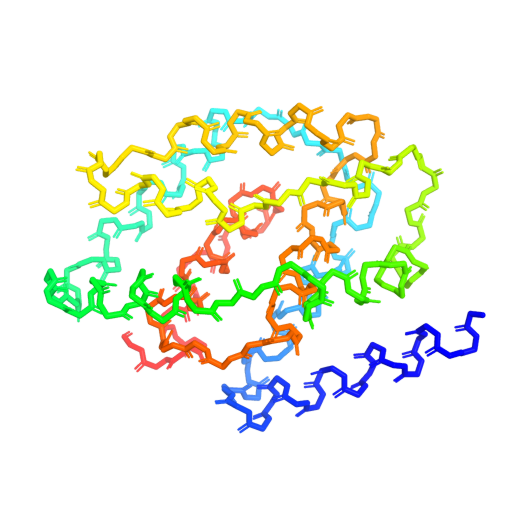4 441 VAL A CA 1
ATOM 774 C C . VAL A 1 110 ? 16.808 24.126 25.395 1.00 52.49 441 VAL A C 1
ATOM 775 O O . VAL A 1 110 ? 15.908 24.925 25.205 1.00 53.69 441 VAL A O 1
ATOM 779 N N . SER A 1 111 ? 18.061 24.525 25.588 1.00 51.61 442 SER A N 1
ATOM 780 C CA . SER A 1 111 ? 18.429 25.938 25.427 1.00 52.46 442 SER A CA 1
ATOM 781 C C . SER A 1 111 ? 18.580 26.208 23.920 1.00 54.76 442 SER A C 1
ATOM 782 O O . SER A 1 111 ? 19.671 26.080 23.335 1.00 54.50 442 SER A O 1
ATOM 785 N N . PHE A 1 112 ? 17.462 26.576 23.300 1.00 56.81 443 PHE A N 1
ATOM 786 C CA . PHE A 1 112 ? 17.382 26.860 21.859 1.00 56.77 443 PHE A CA 1
ATOM 787 C C . PHE A 1 112 ? 18.130 28.086 21.352 1.00 56.12 443 PHE A C 1
ATOM 788 O O . PHE A 1 112 ? 18.732 28.035 20.270 1.00 59.83 443 PHE A O 1
ATOM 796 N N . GLY A 1 113 ? 18.050 29.192 22.097 1.00 51.18 444 GLY A N 1
ATOM 797 C CA . GLY A 1 113 ? 18.675 30.425 21.645 1.00 43.95 444 GLY A CA 1
ATOM 798 C C . GLY A 1 113 ? 20.130 30.724 21.907 1.00 40.36 444 GLY A C 1
ATOM 799 O O . GLY A 1 113 ? 20.495 31.891 21.930 1.00 40.60 444 GLY A O 1
ATOM 800 N N . TYR A 1 114 ? 20.963 29.700 22.089 1.00 37.92 445 TYR A N 1
ATOM 801 C CA . TYR A 1 114 ? 22.392 29.880 22.354 1.00 30.87 445 TYR A CA 1
ATOM 802 C C . TYR A 1 114 ? 23.188 29.842 21.051 1.00 29.62 445 TYR A C 1
ATOM 803 O O . TYR A 1 114 ? 23.088 28.909 20.250 1.00 28.48 445 TYR A O 1
ATOM 812 N N . ASP A 1 115 ? 23.935 30.910 20.824 1.00 29.64 446 ASP A N 1
ATOM 813 C CA . ASP A 1 115 ? 24.752 31.034 19.641 1.00 28.88 446 ASP A CA 1
ATOM 814 C C . ASP A 1 115 ? 26.204 30.705 19.952 1.00 26.11 446 ASP A C 1
ATOM 815 O O . ASP A 1 115 ? 26.983 31.600 20.272 1.00 23.88 446 ASP A O 1
ATOM 820 N N . VAL A 1 116 ? 26.556 29.429 19.825 1.00 23.22 447 VAL A N 1
ATOM 821 C CA . VAL A 1 116 ? 27.913 28.962 20.079 1.00 22.70 447 VAL A CA 1
ATOM 822 C C . VAL A 1 116 ? 28.949 29.718 19.277 1.00 22.88 447 VAL A C 1
ATOM 823 O O . VAL A 1 116 ? 30.027 29.980 19.779 1.00 24.17 447 VAL A O 1
ATOM 827 N N . VAL A 1 117 ? 28.650 29.982 18.005 1.00 20.54 448 VAL A N 1
ATOM 828 C CA . VAL A 1 117 ? 29.589 30.645 17.126 1.00 19.47 448 VAL A CA 1
ATOM 829 C C . VAL A 1 117 ? 30.218 31.914 17.640 1.00 23.25 448 VAL A C 1
ATOM 830 O O . VAL A 1 117 ? 31.392 32.157 17.363 1.00 26.75 448 VAL A O 1
ATOM 834 N N . SER A 1 118 ? 29.474 32.720 18.394 1.00 24.60 449 SER A N 1
ATOM 835 C CA . SER A 1 118 ? 30.026 33.966 18.921 1.00 26.52 449 SER A CA 1
ATOM 836 C C . SER A 1 118 ? 31.043 33.628 19.983 1.00 25.63 449 SER A C 1
ATOM 837 O O . SER A 1 118 ? 32.040 34.308 20.136 1.00 28.17 449 SER A O 1
ATOM 840 N N . ASP A 1 119 ? 30.806 32.533 20.683 1.00 25.76 450 ASP A N 1
ATOM 841 C CA . ASP A 1 119 ? 31.712 32.066 21.718 1.00 27.18 450 ASP A CA 1
ATOM 842 C C . ASP A 1 119 ? 33.027 31.516 21.158 1.00 26.27 450 ASP A C 1
ATOM 843 O O . ASP A 1 119 ? 34.097 31.741 21.704 1.00 27.45 450 ASP A O 1
ATOM 848 N N . ILE A 1 120 ? 32.927 30.722 20.112 1.00 23.35 451 ILE A N 1
ATOM 849 C CA . ILE A 1 120 ? 34.089 30.151 19.487 1.00 20.59 451 ILE A CA 1
ATOM 850 C C . ILE A 1 120 ? 34.913 31.263 18.897 1.00 20.33 451 ILE A C 1
ATOM 851 O O . ILE A 1 120 ? 36.118 31.208 18.961 1.00 22.46 451 ILE A O 1
ATOM 856 N N . LEU A 1 121 ? 34.261 32.277 18.340 1.00 22.18 452 LEU A N 1
ATOM 857 C CA . LEU A 1 121 ? 34.960 33.417 17.748 1.00 23.08 452 LEU A CA 1
ATOM 858 C C . LEU A 1 121 ? 35.858 34.112 18.778 1.00 25.95 452 LEU A C 1
ATOM 859 O O . LEU A 1 121 ? 37.027 34.458 18.496 1.00 26.09 452 LEU A O 1
ATOM 864 N N . LYS A 1 122 ? 35.355 34.286 19.990 1.00 25.26 453 LYS A N 1
ATOM 865 C CA . LYS A 1 122 ? 36.191 34.900 21.007 1.00 25.85 453 LYS A CA 1
ATOM 866 C C . LYS A 1 122 ? 37.540 34.161 21.174 1.00 26.83 453 LYS A C 1
ATOM 867 O O . LYS A 1 122 ? 38.552 34.795 21.434 1.00 30.09 453 LYS A O 1
ATOM 873 N N . ILE A 1 123 ? 37.569 32.842 20.957 1.00 26.40 454 ILE A N 1
ATOM 874 C CA . ILE A 1 123 ? 38.780 32.034 21.116 1.00 23.22 454 ILE A CA 1
ATOM 875 C C . ILE A 1 123 ? 39.893 32.426 20.175 1.00 25.83 454 ILE A C 1
ATOM 876 O O . ILE A 1 123 ? 41.066 32.249 20.505 1.00 25.32 454 ILE A O 1
ATOM 881 N N . LYS A 1 124 ? 39.546 32.982 19.018 1.00 29.50 455 LYS A N 1
ATOM 882 C CA . LYS A 1 124 ? 40.561 33.381 18.063 1.00 34.14 455 LYS A CA 1
ATOM 883 C C . LYS A 1 124 ? 41.608 34.257 18.711 1.00 39.82 455 LYS A C 1
ATOM 884 O O . LYS A 1 124 ? 42.796 34.176 18.388 1.00 41.19 455 LYS A O 1
ATOM 890 N N . ASP A 1 125 ? 41.174 35.094 19.636 1.00 43.38 456 ASP A N 1
ATOM 891 C CA . ASP A 1 125 ? 42.112 35.984 20.277 1.00 48.87 456 ASP A CA 1
ATOM 892 C C . ASP A 1 125 ? 42.772 35.441 21.525 1.00 49.25 456 ASP A C 1
ATOM 893 O O . ASP A 1 125 ? 43.982 35.571 21.687 1.00 49.80 456 ASP A O 1
ATOM 898 N N . THR A 1 126 ? 41.988 34.800 22.381 1.00 48.06 457 THR A N 1
ATOM 899 C CA . THR A 1 126 ? 42.502 34.265 23.630 1.00 47.18 457 THR A CA 1
ATOM 900 C C . THR A 1 126 ? 43.250 32.925 23.551 1.00 47.98 457 THR A C 1
ATOM 901 O O . THR A 1 126 ? 44.305 32.743 24.181 1.00 51.35 457 THR A O 1
ATOM 905 N N . GLY A 1 127 ? 42.717 31.993 22.771 1.00 46.42 458 GLY A N 1
ATOM 906 C CA . GLY A 1 127 ? 43.320 30.671 22.690 1.00 42.06 458 GLY A CA 1
ATOM 907 C C . GLY A 1 127 ? 42.847 29.810 23.864 1.00 40.41 458 GLY A C 1
ATOM 908 O O . GLY A 1 127 ? 43.308 28.672 24.032 1.00 37.85 458 GLY A O 1
ATOM 909 N N . ASP A 1 128 ? 41.895 30.347 24.645 1.00 40.68 459 ASP A N 1
ATOM 910 C CA . ASP A 1 128 ? 41.314 29.700 25.841 1.00 39.52 459 ASP A CA 1
ATOM 911 C C . ASP A 1 128 ? 39.950 29.055 25.605 1.00 37.34 459 ASP A C 1
ATOM 912 O O . ASP A 1 128 ? 38.949 29.743 25.355 1.00 36.85 459 ASP A O 1
ATOM 917 N N . TRP A 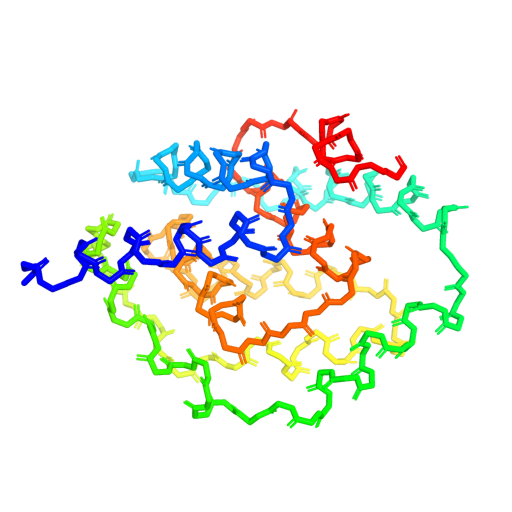1 129 ? 39.926 27.736 25.784 1.00 35.09 460 TRP A N 1
ATOM 918 C CA . TRP A 1 129 ? 38.752 26.911 25.574 1.00 33.24 460 TRP A CA 1
ATOM 919 C C . TRP A 1 129 ? 37.954 26.614 26.816 1.00 34.37 460 TRP A C 1
ATOM 920 O O . TRP A 1 129 ? 36.841 26.100 26.726 1.00 35.58 460 TRP A O 1
ATOM 931 N N . LYS A 1 130 ? 38.533 26.925 27.971 1.00 35.56 461 LYS A N 1
ATOM 932 C CA . LYS A 1 130 ? 37.908 26.693 29.265 1.00 34.89 461 LYS A CA 1
ATOM 933 C C . LYS A 1 130 ? 36.494 27.281 29.295 1.00 34.17 461 LYS A C 1
ATOM 934 O O . LYS A 1 130 ? 35.527 26.542 29.482 1.00 36.13 461 LYS A O 1
ATOM 940 N N . PRO A 1 131 ? 36.348 28.603 29.053 1.00 32.40 462 PRO A N 1
ATOM 941 C CA . PRO A 1 131 ? 35.015 29.211 29.071 1.00 31.75 462 PRO A CA 1
ATOM 942 C C . PRO A 1 131 ? 33.994 28.408 28.263 1.00 33.28 462 PRO A C 1
ATOM 943 O O . PRO A 1 131 ? 32.975 27.992 28.797 1.00 36.16 462 PRO A O 1
ATOM 947 N N . LEU A 1 132 ? 34.306 28.119 27.003 1.00 33.01 463 LEU A N 1
ATOM 948 C CA . LEU A 1 132 ? 33.397 27.372 26.142 1.00 30.57 463 LEU A CA 1
ATOM 949 C C . LEU A 1 132 ? 32.865 26.093 26.763 1.00 30.60 463 LEU A C 1
ATOM 950 O O . LEU A 1 132 ? 31.664 25.804 26.679 1.00 31.97 463 LEU A O 1
ATOM 955 N N . PHE A 1 133 ? 33.760 25.316 27.361 1.00 30.20 464 PHE A N 1
ATOM 956 C CA . PHE A 1 133 ? 33.371 24.056 27.962 1.00 30.35 464 PHE A CA 1
ATOM 957 C C . PHE A 1 133 ? 32.482 24.279 29.122 1.00 31.84 464 PHE A C 1
ATOM 958 O O . PHE A 1 133 ? 31.466 23.601 29.284 1.00 34.03 464 PHE A O 1
ATOM 966 N N . LEU A 1 134 ? 32.857 25.230 29.947 1.00 32.12 465 LEU A N 1
ATOM 967 C CA . LEU A 1 134 ? 32.026 25.489 31.084 1.00 36.07 465 LEU A CA 1
ATOM 968 C C . LEU A 1 134 ? 30.651 25.931 30.593 1.00 38.17 465 LEU A C 1
ATOM 969 O O . LEU A 1 134 ? 29.651 25.426 31.103 1.00 42.22 465 LEU A O 1
ATOM 974 N N . THR A 1 135 ? 30.560 26.794 29.574 1.00 35.14 466 THR A N 1
ATOM 975 C CA . THR A 1 135 ? 29.219 27.205 29.169 1.00 32.45 466 THR A CA 1
ATOM 976 C C . THR A 1 135 ? 28.463 26.101 28.460 1.00 33.36 466 THR A C 1
ATOM 977 O O . THR A 1 135 ? 27.258 25.977 28.643 1.00 35.91 466 THR A O 1
ATOM 981 N N . LEU A 1 136 ? 29.151 25.224 27.745 1.00 33.66 467 LEU A N 1
ATOM 982 C CA . LEU A 1 136 ? 28.420 24.119 27.137 1.00 34.63 467 LEU A CA 1
ATOM 983 C C . LEU A 1 136 ? 27.769 23.283 28.258 1.00 36.99 467 LEU A C 1
ATOM 984 O O . LEU A 1 136 ? 26.663 22.782 28.091 1.00 36.89 467 LEU A O 1
ATOM 989 N N . GLU A 1 137 ? 28.446 23.131 29.396 1.00 39.23 468 GLU A N 1
ATOM 990 C CA . GLU A 1 137 ? 27.875 22.362 30.503 1.00 43.15 468 GLU A CA 1
ATOM 991 C C . GLU A 1 137 ? 26.614 23.077 31.002 1.00 43.77 468 GLU A C 1
ATOM 992 O O . GLU A 1 137 ? 25.525 22.499 31.058 1.00 43.29 468 GLU A O 1
ATOM 998 N N . LYS A 1 138 ? 26.753 24.367 31.281 1.00 44.30 469 LYS A N 1
ATOM 999 C CA . LYS A 1 138 ? 25.648 25.181 31.783 1.00 44.53 469 LYS A CA 1
ATOM 1000 C C . LYS A 1 138 ? 24.390 25.227 30.908 1.00 44.02 469 LYS A C 1
ATOM 1001 O O . LYS A 1 138 ? 23.276 25.124 31.425 1.00 45.97 469 LYS A O 1
ATOM 1007 N N . LYS A 1 139 ? 24.558 25.384 29.596 1.00 42.46 470 LYS A N 1
ATOM 1008 C CA . LYS A 1 139 ? 23.412 25.452 28.686 1.00 42.61 470 LYS A CA 1
ATOM 1009 C C . LYS A 1 139 ? 22.730 24.097 28.481 1.00 44.36 470 LYS A C 1
ATOM 1010 O O . LYS A 1 139 ? 21.520 24.053 28.200 1.00 45.93 470 LYS A O 1
ATOM 1016 N N . ALA A 1 140 ? 23.494 23.006 28.618 1.00 44.05 471 ALA A N 1
ATOM 1017 C CA . ALA A 1 140 ? 22.954 21.658 28.446 1.00 44.98 471 ALA A CA 1
ATOM 1018 C C . ALA A 1 140 ? 21.975 21.428 29.558 1.00 46.54 471 ALA A C 1
ATOM 1019 O O . ALA A 1 140 ? 20.957 20.745 29.368 1.00 46.97 471 ALA A O 1
ATOM 1021 N N . ALA A 1 141 ? 22.297 22.013 30.717 1.00 46.68 472 ALA A N 1
ATOM 1022 C CA . ALA A 1 141 ? 21.472 21.911 31.912 1.00 48.31 472 ALA A CA 1
ATOM 1023 C C . ALA A 1 141 ? 21.096 20.438 32.106 1.00 49.50 472 ALA A C 1
ATOM 1024 O O . ALA A 1 141 ? 21.937 19.532 31.926 1.00 51.16 472 ALA A O 1
ATOM 1026 N N . ASP A 1 142 ? 19.817 20.194 32.377 1.00 49.84 473 ASP A N 1
ATOM 1027 C CA . ASP A 1 142 ? 19.314 18.840 32.597 1.00 45.51 473 ASP A CA 1
ATOM 1028 C C . ASP A 1 142 ? 19.219 17.972 31.358 1.00 42.99 473 ASP A C 1
ATOM 1029 O O . ASP A 1 142 ? 18.910 16.806 31.488 1.00 42.70 473 ASP A O 1
ATOM 1034 N N . ALA A 1 143 ? 19.458 18.528 30.171 1.00 42.08 474 ALA A N 1
ATOM 1035 C CA . ALA A 1 143 ? 19.377 17.752 28.929 1.00 42.83 474 ALA A CA 1
ATOM 1036 C C . ALA A 1 143 ? 20.581 16.823 28.650 1.00 43.17 474 ALA A C 1
ATOM 1037 O O . ALA A 1 143 ? 20.467 15.884 27.838 1.00 44.56 474 ALA A O 1
ATOM 1039 N N . GLY A 1 144 ? 21.709 17.054 29.333 1.00 42.63 475 GLY A N 1
ATOM 1040 C CA . GLY A 1 144 ? 22.881 16.210 29.133 1.00 43.34 475 GLY A CA 1
ATOM 1041 C C . GLY A 1 144 ? 23.793 16.437 27.913 1.00 43.62 475 GLY A C 1
ATOM 1042 O O . GLY A 1 144 ? 23.868 17.540 27.352 1.00 42.67 475 GLY A O 1
ATOM 1043 N N . VAL A 1 145 ? 24.487 15.373 27.505 1.00 41.16 476 VAL A N 1
ATOM 1044 C CA . VAL A 1 145 ? 25.435 15.421 26.404 1.00 41.64 476 VAL A CA 1
ATOM 1045 C C . VAL A 1 145 ? 24.801 15.520 25.028 1.00 42.13 476 VAL A C 1
ATOM 1046 O O . VAL A 1 145 ? 25.427 16.037 24.096 1.00 44.62 476 VAL A O 1
ATOM 1050 N N . SER A 1 146 ? 23.570 15.029 24.895 1.00 40.76 477 SER A N 1
ATOM 1051 C CA . SER A 1 146 ? 22.853 15.063 23.612 1.00 36.41 477 SER A CA 1
ATOM 1052 C C . SER A 1 146 ? 22.537 16.478 23.154 1.00 32.04 477 SER A C 1
ATOM 1053 O O . SER A 1 146 ? 22.273 16.696 21.988 1.00 34.14 477 SER A O 1
ATOM 1056 N N . TYR A 1 147 ? 22.524 17.438 24.069 1.00 30.02 478 TYR A N 1
ATOM 1057 C CA . TYR A 1 147 ? 22.270 18.816 23.681 1.00 28.39 478 TYR A CA 1
ATOM 1058 C C . TYR A 1 147 ? 23.519 19.292 22.924 1.00 29.68 478 TYR A C 1
ATOM 1059 O O . TYR A 1 147 ? 23.405 19.907 21.865 1.00 32.81 478 TYR A O 1
ATOM 1068 N N . VAL A 1 148 ? 24.701 18.964 23.442 1.00 25.07 479 VAL A N 1
ATOM 1069 C CA . VAL A 1 148 ? 25.950 19.336 22.803 1.00 23.57 479 VAL A CA 1
ATOM 1070 C C . VAL A 1 148 ? 25.999 18.811 21.357 1.00 27.06 479 VAL A C 1
ATOM 1071 O O . VAL A 1 148 ? 26.437 19.518 20.445 1.00 28.98 479 VAL A O 1
ATOM 1075 N N . VAL A 1 149 ? 25.491 17.599 21.136 1.00 29.53 480 VAL A N 1
ATOM 1076 C CA . VAL A 1 149 ? 25.456 16.973 19.795 1.00 27.62 480 VAL A CA 1
ATOM 1077 C C . VAL A 1 149 ? 24.471 17.677 18.865 1.00 27.90 480 VAL A C 1
ATOM 1078 O O . VAL A 1 149 ? 24.755 17.910 17.687 1.00 29.91 480 VAL A O 1
ATOM 1082 N N . ALA A 1 150 ? 23.281 17.944 19.375 1.00 24.86 481 ALA A N 1
ATOM 1083 C CA . ALA A 1 150 ? 22.274 18.617 18.577 1.00 26.10 481 ALA A CA 1
ATOM 1084 C C . ALA A 1 150 ? 22.834 19.973 18.118 1.00 26.83 481 ALA A C 1
ATOM 1085 O O . ALA A 1 150 ? 22.788 20.299 16.920 1.00 27.34 481 ALA A O 1
ATOM 1087 N N . LEU A 1 151 ? 23.414 20.708 19.077 1.00 23.94 482 LEU A N 1
ATOM 1088 C CA . LEU A 1 151 ? 24.001 22.020 18.860 1.00 21.29 482 LEU A CA 1
ATOM 1089 C C . LEU A 1 151 ? 25.073 21.985 17.750 1.00 23.88 482 LEU A C 1
ATOM 1090 O O . LEU A 1 151 ? 24.878 22.535 16.667 1.00 24.43 482 LEU A O 1
ATOM 1095 N N . LEU A 1 152 ? 26.167 21.267 17.988 1.00 23.76 483 LEU A N 1
ATOM 1096 C CA . LEU A 1 152 ? 27.258 21.183 17.037 1.00 19.76 483 LEU A CA 1
ATOM 1097 C C . LEU A 1 152 ? 26.941 20.517 15.710 1.00 20.24 483 LEU A C 1
ATOM 1098 O O . LEU A 1 152 ? 27.502 20.877 14.678 1.00 21.81 483 LEU A O 1
ATOM 1103 N N . PHE A 1 153 ? 26.019 19.570 15.710 1.00 22.45 484 PHE A N 1
ATOM 1104 C CA . PHE A 1 153 ? 25.623 18.890 14.468 1.00 22.48 484 PHE A CA 1
ATOM 1105 C C . PHE A 1 153 ? 24.842 19.853 13.606 1.00 20.53 484 PHE A C 1
ATOM 1106 O O . PHE A 1 153 ? 24.877 19.756 12.369 1.00 15.71 484 PHE A O 1
ATOM 1114 N N . SER A 1 154 ? 24.083 20.731 14.277 1.00 19.77 485 SER A N 1
ATOM 1115 C CA . SER A 1 154 ? 23.301 21.764 13.603 1.00 23.26 485 SER A CA 1
ATOM 1116 C C . SER A 1 154 ? 24.292 22.729 12.904 1.00 25.56 485 SER A C 1
ATOM 1117 O O . SER A 1 154 ? 24.053 23.183 11.768 1.00 26.76 485 SER A O 1
ATOM 1120 N N . LEU A 1 155 ? 25.409 23.019 13.587 1.00 26.13 486 LEU A N 1
ATOM 1121 C CA . LEU A 1 155 ? 26.481 23.886 13.075 1.00 23.03 486 LEU A CA 1
ATOM 1122 C C . LEU A 1 155 ? 27.096 23.251 11.821 1.00 25.19 486 LEU A C 1
ATOM 1123 O O . LEU A 1 155 ? 27.240 23.886 10.786 1.00 26.76 486 LEU A O 1
ATOM 1128 N N . LEU A 1 156 ? 27.452 21.979 11.924 1.00 26.74 487 LEU A N 1
ATOM 1129 C CA . LEU A 1 156 ? 27.988 21.233 10.796 1.00 26.11 487 LEU A CA 1
ATOM 1130 C C . LEU A 1 156 ? 26.984 21.173 9.636 1.00 25.99 487 LEU A C 1
ATOM 1131 O O . LEU A 1 156 ? 27.365 21.150 8.453 1.00 28.47 487 LEU A O 1
ATOM 1136 N N . ALA A 1 157 ? 25.704 21.039 9.987 1.00 25.63 488 ALA A N 1
ATOM 1137 C CA . ALA A 1 157 ? 24.628 20.960 9.008 1.00 23.18 488 ALA A CA 1
ATOM 1138 C C . ALA A 1 157 ? 24.540 22.206 8.155 1.00 23.01 488 ALA A C 1
ATOM 1139 O O . ALA A 1 157 ? 24.294 22.109 6.970 1.00 23.32 488 ALA A O 1
ATOM 1141 N N . GLY A 1 158 ? 24.784 23.374 8.754 1.00 25.58 489 GLY A N 1
ATOM 1142 C CA . GLY A 1 158 ? 24.710 24.636 8.023 1.00 23.55 489 GLY A CA 1
ATOM 1143 C C . GLY A 1 158 ? 25.997 25.320 7.573 1.00 23.90 489 GLY A C 1
ATOM 1144 O O . GLY A 1 158 ? 25.973 26.520 7.284 1.00 24.43 489 GLY A O 1
ATOM 1145 N N . THR A 1 159 ? 27.103 24.581 7.483 1.00 22.73 490 THR A N 1
ATOM 1146 C CA . THR A 1 159 ? 28.385 25.151 7.066 1.00 20.82 490 THR A CA 1
ATOM 1147 C C . THR A 1 159 ? 29.242 24.133 6.357 1.00 22.39 490 THR A C 1
ATOM 1148 O O . THR A 1 159 ? 28.930 22.950 6.354 1.00 23.68 490 THR A O 1
ATOM 1152 N N . THR A 1 160 ? 30.329 24.600 5.760 1.00 23.19 491 THR A N 1
ATOM 1153 C CA . THR A 1 160 ? 31.304 23.729 5.105 1.00 25.98 491 THR A CA 1
ATOM 1154 C C . THR A 1 160 ? 32.617 24.275 5.629 1.00 27.32 491 THR A C 1
ATOM 1155 O O . THR A 1 160 ? 33.063 25.324 5.179 1.00 32.50 491 THR A O 1
ATOM 1159 N N . LEU A 1 161 ? 33.177 23.626 6.645 1.00 26.85 492 LEU A N 1
ATOM 1160 C CA . LEU A 1 161 ? 34.418 24.076 7.278 1.00 24.60 492 LEU A CA 1
ATOM 1161 C C . LEU A 1 161 ? 35.599 23.291 6.811 1.00 23.24 492 LEU A C 1
ATOM 1162 O O . LEU A 1 161 ? 35.442 22.241 6.231 1.00 29.40 492 LEU A O 1
ATOM 1167 N N . GLY A 1 162 ? 36.787 23.822 7.070 1.00 26.45 493 GLY A N 1
ATOM 1168 C CA . GLY A 1 162 ? 38.033 23.176 6.686 1.00 21.19 493 GLY A CA 1
ATOM 1169 C C . GLY A 1 162 ? 38.312 22.109 7.702 1.00 21.22 493 GLY A C 1
ATOM 1170 O O . GLY A 1 162 ? 37.801 22.165 8.818 1.00 22.37 493 GLY A O 1
ATOM 1171 N N . ILE A 1 163 ? 39.146 21.157 7.328 1.00 20.75 494 ILE A N 1
ATOM 1172 C CA . ILE A 1 163 ? 39.482 20.043 8.197 1.00 22.10 494 ILE A CA 1
ATOM 1173 C C . ILE A 1 163 ? 39.781 20.420 9.636 1.00 20.88 494 ILE A C 1
ATOM 1174 O O . ILE A 1 163 ? 39.240 19.812 10.553 1.00 23.52 494 ILE A O 1
ATOM 1179 N N . TRP A 1 164 ? 40.580 21.455 9.848 1.00 20.64 495 TRP A N 1
ATOM 1180 C CA . TRP A 1 164 ? 40.925 21.858 11.205 1.00 19.39 495 TRP A CA 1
ATOM 1181 C C . TRP A 1 164 ? 39.683 22.118 12.066 1.00 18.86 495 TRP A C 1
ATOM 1182 O O . TRP A 1 164 ? 39.617 21.722 13.235 1.00 19.70 495 TRP A O 1
ATOM 1193 N N . GLY A 1 165 ? 38.702 22.789 11.478 1.00 19.63 496 GLY A N 1
ATOM 1194 C CA . GLY A 1 165 ? 37.471 23.097 12.193 1.00 20.13 496 GLY A CA 1
ATOM 1195 C C . GLY A 1 165 ? 36.645 21.859 12.470 1.00 20.19 496 GLY A C 1
ATOM 1196 O O . GLY A 1 165 ? 36.016 21.774 13.525 1.00 22.40 496 GLY A O 1
ATOM 1197 N N . ILE A 1 166 ? 36.634 20.907 11.532 1.00 20.30 497 ILE A N 1
ATOM 1198 C CA . ILE A 1 166 ? 35.892 19.650 11.703 1.00 21.29 497 ILE A CA 1
ATOM 1199 C C . ILE A 1 166 ? 36.541 18.871 12.841 1.00 22.16 497 ILE A C 1
ATOM 1200 O O . ILE A 1 166 ? 35.854 18.394 13.740 1.00 24.23 497 ILE A O 1
ATOM 1205 N N . ALA A 1 167 ? 37.871 18.855 12.851 1.00 18.10 498 ALA A N 1
ATOM 1206 C CA . ALA A 1 167 ? 38.646 18.151 13.860 1.00 17.23 498 ALA A CA 1
ATOM 1207 C C . ALA A 1 167 ? 38.394 18.711 15.239 1.00 20.02 498 ALA A C 1
ATOM 1208 O O . ALA A 1 167 ? 38.281 17.976 16.226 1.00 23.64 498 ALA A O 1
ATOM 1210 N N . ILE A 1 168 ? 38.386 20.030 15.331 1.00 22.92 499 ILE A N 1
ATOM 1211 C CA . ILE A 1 168 ? 38.150 20.683 16.605 1.00 21.94 499 ILE A CA 1
ATOM 1212 C C . ILE A 1 168 ? 36.738 20.385 17.096 1.00 20.75 499 ILE A C 1
ATOM 1213 O O . ILE A 1 168 ? 36.573 19.958 18.230 1.00 21.74 499 ILE A O 1
ATOM 1218 N N . VAL A 1 169 ? 35.734 20.554 16.233 1.00 21.19 500 VAL A N 1
ATOM 1219 C CA . VAL A 1 169 ? 34.343 20.296 16.623 1.00 22.59 500 VAL A CA 1
ATOM 1220 C C . VAL A 1 169 ? 34.151 18.849 17.045 1.00 24.41 500 VAL A C 1
ATOM 1221 O O . VAL A 1 169 ? 33.397 18.572 17.966 1.00 26.40 500 VAL A O 1
ATOM 1225 N N . THR A 1 170 ? 34.801 17.928 16.337 1.00 24.73 501 THR A N 1
ATOM 1226 C CA . THR A 1 170 ? 34.714 16.525 16.667 1.00 25.13 501 THR A CA 1
ATOM 1227 C C . THR A 1 170 ? 35.411 16.290 17.989 1.00 26.54 501 THR A C 1
ATOM 1228 O O . THR A 1 170 ? 34.930 15.527 18.809 1.00 29.07 501 THR A O 1
ATOM 1232 N N . GLY A 1 171 ? 36.542 16.960 18.201 1.00 27.90 502 GLY A N 1
ATOM 1233 C CA . GLY A 1 171 ? 37.278 16.820 19.439 1.00 25.39 502 GLY A CA 1
ATOM 1234 C C . GLY A 1 171 ? 36.430 17.162 20.650 1.00 26.47 502 GLY A C 1
ATOM 1235 O O . GLY A 1 171 ? 36.521 16.503 21.685 1.00 28.63 502 GLY A O 1
ATOM 1236 N N . ILE A 1 172 ? 35.592 18.186 20.542 1.00 25.04 503 ILE A N 1
ATOM 1237 C CA . ILE A 1 172 ? 34.743 18.565 21.666 1.00 23.43 503 ILE A CA 1
ATOM 1238 C C . ILE A 1 172 ? 33.731 17.447 21.957 1.00 26.51 503 ILE A C 1
ATOM 1239 O O . ILE A 1 172 ? 33.455 17.119 23.123 1.00 30.04 503 ILE A O 1
ATOM 1244 N N . LEU A 1 173 ? 33.208 16.847 20.890 1.00 28.14 504 LEU A N 1
ATOM 1245 C CA . LEU A 1 173 ? 32.265 15.737 20.975 1.00 27.69 504 LEU A CA 1
ATOM 1246 C C . LEU A 1 173 ? 32.917 14.528 21.640 1.00 29.68 504 LEU A C 1
ATOM 1247 O O . LEU A 1 173 ? 32.386 14.037 22.631 1.00 30.47 504 LEU A O 1
ATOM 1252 N N . CYS A 1 174 ? 34.072 14.064 21.151 1.00 29.72 505 CYS A N 1
ATOM 1253 C CA . CYS A 1 174 ? 34.717 12.928 21.805 1.00 29.68 505 CYS A CA 1
ATOM 1254 C C . CYS A 1 174 ? 35.037 13.217 23.259 1.00 32.54 505 CYS A C 1
ATOM 1255 O O . CYS A 1 174 ? 34.766 12.388 24.113 1.00 36.66 505 CYS A O 1
ATOM 1258 N N . SER A 1 175 ? 35.527 14.411 23.569 1.00 34.13 506 SER A N 1
ATOM 1259 C CA . SER A 1 175 ? 35.871 14.705 24.949 1.00 37.23 506 SER A CA 1
ATOM 1260 C C . SER A 1 175 ? 34.707 14.613 25.972 1.00 41.53 506 SER A C 1
ATOM 1261 O O . SER A 1 175 ? 34.925 14.189 27.108 1.00 45.42 506 SER A O 1
ATOM 1264 N N . TYR A 1 176 ? 33.485 14.991 25.580 1.00 44.47 507 TYR A N 1
ATOM 1265 C CA . TYR A 1 176 ? 32.300 14.928 26.467 1.00 44.06 507 TYR A CA 1
ATOM 1266 C C . TYR A 1 176 ? 31.660 13.519 26.475 1.00 46.98 507 TYR A C 1
ATOM 1267 O O . TYR A 1 176 ? 31.158 13.062 27.514 1.00 47.49 507 TYR A O 1
ATOM 1276 N N . ILE A 1 177 ? 31.626 12.894 25.287 1.00 49.20 508 ILE A N 1
ATOM 1277 C CA . ILE A 1 177 ? 31.055 11.565 25.019 1.00 51.14 508 ILE A CA 1
ATOM 1278 C C . ILE A 1 177 ? 32.136 10.497 25.168 1.00 58.85 508 ILE A C 1
ATOM 1279 O O . ILE A 1 177 ? 32.805 10.101 24.212 1.00 58.73 508 ILE A O 1
ATOM 1284 N N . ASP A 1 178 ? 32.241 10.014 26.395 1.00 67.72 509 ASP A N 1
ATOM 1285 C CA . ASP A 1 178 ? 33.198 8.999 26.850 1.00 75.99 509 ASP A CA 1
ATOM 1286 C C . ASP A 1 178 ? 34.141 8.185 25.931 1.00 77.47 509 ASP A C 1
ATOM 1287 O O . ASP A 1 178 ? 35.214 7.726 26.393 1.00 79.04 509 ASP A O 1
ATOM 1292 N N . LYS A 1 179 ? 33.754 7.927 24.684 1.00 75.70 510 LYS A N 1
ATOM 1293 C CA . LYS A 1 179 ? 34.664 7.184 23.855 1.00 71.64 510 LYS A CA 1
ATOM 1294 C C . LYS A 1 179 ? 35.685 8.183 23.391 1.00 69.53 510 LYS A C 1
ATOM 1295 O O . LYS A 1 179 ? 35.434 9.036 22.542 1.00 66.32 510 LYS A O 1
ATOM 1301 N N . ASN A 1 180 ? 36.807 8.151 24.088 1.00 66.70 511 ASN A N 1
ATOM 1302 C CA . ASN A 1 180 ? 37.895 9.016 23.772 1.00 61.99 511 ASN A CA 1
ATOM 1303 C C . ASN A 1 180 ? 38.633 8.333 22.643 1.00 59.33 511 ASN A C 1
ATOM 1304 O O . ASN A 1 180 ? 39.538 7.523 22.823 1.00 56.02 511 ASN A O 1
ATOM 1309 N N . LYS A 1 181 ? 37.988 8.509 21.491 1.00 56.63 512 LYS A N 1
ATOM 1310 C CA . LYS A 1 181 ? 38.433 8.024 20.208 1.00 53.73 512 LYS A CA 1
ATOM 1311 C C . LYS A 1 181 ? 39.120 9.216 19.581 1.00 49.22 512 LYS A C 1
ATOM 1312 O O . LYS A 1 181 ? 39.176 9.363 18.358 1.00 47.81 512 LYS A O 1
ATOM 1318 N N . LEU A 1 182 ? 39.637 10.075 20.449 1.00 45.80 513 LEU A N 1
ATOM 1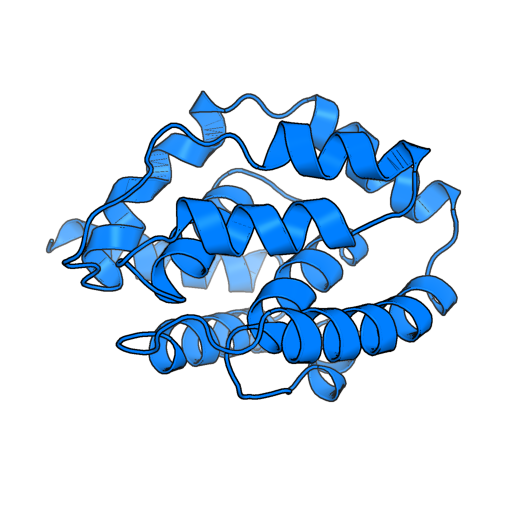319 C CA . LEU A 1 182 ? 40.353 11.262 20.053 1.00 43.53 513 LEU A CA 1
ATOM 1320 C C . LEU A 1 182 ? 41.509 10.870 19.129 1.00 46.86 513 LEU A C 1
ATOM 1321 O O . LEU A 1 182 ? 41.743 11.529 18.115 1.00 48.43 513 LEU A O 1
ATOM 1326 N N . ASN A 1 183 ? 42.154 9.735 19.427 1.00 49.04 514 ASN A N 1
ATOM 1327 C CA . ASN A 1 183 ? 43.296 9.203 18.646 1.00 50.53 514 ASN A CA 1
ATOM 1328 C C . ASN A 1 183 ? 42.925 8.723 17.256 1.00 48.95 514 ASN A C 1
ATOM 1329 O O . ASN A 1 183 ? 43.811 8.461 16.437 1.00 50.96 514 ASN A O 1
ATOM 1334 N N . THR A 1 184 ? 41.625 8.615 16.998 1.00 46.59 515 THR A N 1
ATOM 1335 C CA . THR A 1 184 ? 41.110 8.119 15.734 1.00 44.12 515 THR A CA 1
ATOM 1336 C C . THR A 1 184 ? 40.649 9.182 14.782 1.00 42.64 515 THR A C 1
ATOM 1337 O O . THR A 1 184 ? 40.494 8.933 13.580 1.00 42.28 515 THR A O 1
ATOM 1341 N N . ILE A 1 185 ? 40.424 10.372 15.325 1.00 40.86 516 ILE A N 1
ATOM 1342 C CA . ILE A 1 185 ? 39.971 11.513 14.539 1.00 37.38 516 ILE A CA 1
ATOM 1343 C C . ILE A 1 185 ? 40.876 11.799 13.340 1.00 35.38 516 ILE A C 1
ATOM 1344 O O . ILE A 1 185 ? 40.424 11.826 12.195 1.00 34.84 516 ILE A O 1
ATOM 1349 N N . ASN A 1 186 ? 42.161 11.971 13.614 1.00 34.97 517 ASN A N 1
ATOM 1350 C CA . ASN A 1 186 ? 43.129 12.285 12.583 1.00 36.23 517 ASN A CA 1
ATOM 1351 C C . ASN A 1 186 ? 43.130 11.273 11.480 1.00 39.13 517 ASN A C 1
ATOM 1352 O O . ASN A 1 186 ? 43.264 11.629 10.304 1.00 39.72 517 ASN A O 1
ATOM 13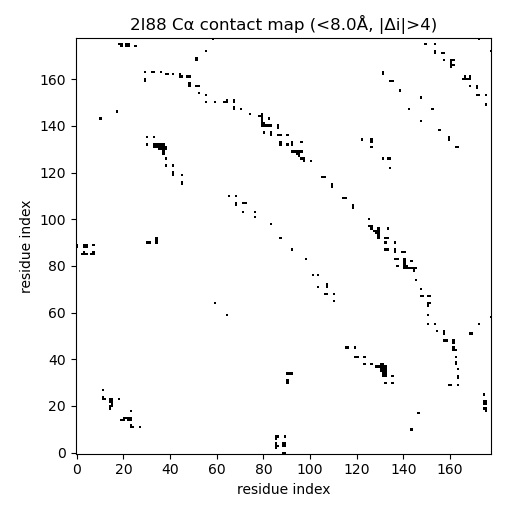57 N N . GLU A 1 187 ? 42.880 10.025 11.867 1.00 42.40 518 GLU A N 1
ATOM 1358 C CA . GLU A 1 187 ? 42.846 8.886 10.950 1.00 45.38 518 GLU A CA 1
ATOM 1359 C C . GLU A 1 187 ? 41.608 8.900 10.073 1.00 42.88 518 GLU A C 1
ATOM 1360 O O . GLU A 1 187 ? 41.674 8.644 8.868 1.00 42.04 518 GLU A O 1
ATOM 1366 N N . VAL A 1 188 ? 40.472 9.118 10.722 1.00 39.07 519 VAL A N 1
ATOM 1367 C CA . VAL A 1 188 ? 39.201 9.187 10.060 1.00 35.22 519 VAL A CA 1
ATOM 1368 C C . VAL A 1 188 ? 39.236 10.366 9.060 1.00 36.22 519 VAL A C 1
ATOM 1369 O O . VAL A 1 188 ? 38.633 10.279 7.991 1.00 36.80 519 VAL A O 1
ATOM 1373 N N . LEU A 1 189 ? 40.022 11.412 9.358 1.00 36.54 520 LEU A N 1
ATOM 1374 C CA . LEU A 1 189 ? 40.119 12.611 8.501 1.00 35.42 520 LEU A CA 1
ATOM 1375 C C . LEU A 1 189 ? 41.285 12.675 7.536 1.00 37.35 520 LEU A C 1
ATOM 1376 O O . LEU A 1 189 ? 41.303 13.501 6.616 1.00 39.47 520 LEU A O 1
ATOM 1381 N N . GLY A 1 190 ? 42.314 11.893 7.812 1.00 38.10 521 GLY A N 1
ATOM 1382 C CA . GLY A 1 190 ? 43.470 11.873 6.939 1.00 38.79 521 GLY A CA 1
ATOM 1383 C C . GLY A 1 190 ? 44.476 12.979 7.194 1.00 40.01 521 GLY A C 1
ATOM 1384 O O . GLY A 1 190 ? 45.017 13.527 6.237 1.00 41.08 521 GLY A O 1
ATOM 1385 N N . ILE A 1 191 ? 44.793 13.256 8.462 1.00 39.56 522 ILE A N 1
ATOM 1386 C CA . ILE A 1 191 ? 45.743 14.326 8.797 1.00 38.86 522 ILE A CA 1
ATOM 1387 C C . ILE A 1 191 ? 46.793 13.843 9.778 1.00 40.14 522 ILE A C 1
ATOM 1388 O O . ILE A 1 191 ? 46.592 12.820 10.436 1.00 44.20 522 ILE A O 1
#

Solvent-accessible surface area: 8406 Å² total; per-residue (Å²): 109,153,102,8,65,90,32,0,85,70,16,16,106,59,3,29,148,76,29,25,107,130,3,2,122,4,2,62,76,2,0,74,84,0,95,68,46,138,27,58,76,12,96,119,7,28,63,24,0,56,134,9,25,74,58,0,36,164,117,39,60,126,73,66,49,26,57,17,13,85,49,7,70,92,36,140,69,111,64,0,15,156,36,12,64,40,1,9,90,34,6,148,27,118,27,114,34,26,98,71,24,47,0,6,50,27,12,54,137,9,76,133,98,48,64,10,111,68,5,0,53,42,1,52,124,83,1,61,83,11,1,0,6,2,0,0,1,2,2,2,0,1,7,30,27,17,102,15,35,60,14,4,1,0,8,7,0,0,2,1,0,9,12,0,96,74,79,31,14,104,44,0,23,115,18,22,67,60

GO terms:
  GO:0044325 transmembrane transporter binding (F, IPI)
  GO:0042742 defense response to bacterium (P, IDA)

Secondary structu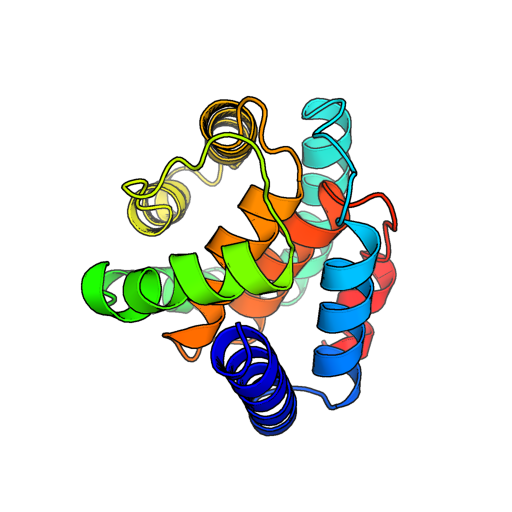re (DSSP, 8-state):
-HHHHHHHHHHHHHHHHHS-HHHHHHHHHHHHHHTT-----HHHHHHHHHHHHHHHHHSS-HHHHHHHHHHHTT--THHHHTTHHHHHHHTT--S---TT--HHHHHHHHHHH---HHHHHHHHHHHGGGTHHHHHHHHHHHHHT----HHHHHHHHHHHHHHSS---HHHHHHHHT-

Nearest PDB structures (foldseek):
  2i88-assembly1_A  TM=1.006E+00  e=1.746E-25  Escherichia coli
  9k2h-assembly1_A  TM=9.229E-01  e=1.042E-10  Shigella flexneri 2b
  6thk-assembly1_A  TM=8.757E-01  e=4.771E-08  Pseudomonas aeruginosa PAO1
  1cii-assembly1_A  TM=9.022E-01  e=1.358E-07  Escherichia coli
  3few-assembly1_X  TM=6.728E-01  e=1.435E-03  Escherichia coli

Foldseek 3Di:
DVCLVVVVVVLLVVLVVQFPVLRSVLLVVLLVLFQPAAFDDLVQLVVLLVVLLVVLDVVDDLVRVVVQLVQLVPDDCVQLLVQLVSLCVVSVQPDDALSPDDCSVVVNVCNPVVDCVVVSVVVNVRCPVSGLSNLSSVLSSVVSRDRGDLSVSLSSVSSSCSRRPPVCSVCSCVSGVD

Radius of gyration: 15.02 Å; Cα contacts (8 Å, |Δi|>4): 185; chains: 1; bounding box: 42×30×34 Å

InterPro domains:
  IPR000293 Channel forming colicin, C-terminal cytotoxic [PF01024] (344-518)
  IPR000293 Channel forming colicin, C-terminal cytotoxic [PR00280] (380-395)
  IPR000293 Channel forming colicin, C-terminal cytotoxic [PR00280] (399-415)
  IPR000293 Channel forming colicin, C-terminal cytotoxic [PR00280] (457-470)
  IPR000293 Channel forming colicin, C-terminal cytotoxic [PR00280] (471-489)
  IPR000293 Channel forming colicin, C-terminal cytotoxic [PS00276] (457-468)
  IPR038283 Channel forming colicin, C-terminal domain superfamily [G3DSA:1.10.490.30] (337-522)

CATH classification: 1.10.490.30

B-factor: mean 38.89, std 15.05, range [11.17, 87.22]